Protein AF-A0A7K4EYG4-F1 (afdb_monomer_lite)

Secondary structure (DSSP, 8-state):
-HHHHHHHHHHHHHHHHHHHHHHHHHHHHHHHHHHHSTT-SSPPHHHHHH-HIIIII---S-S--

Radius of gyration: 21.92 Å; chains: 1; bounding box: 47×14×63 Å

Structure (mmCIF, N/CA/C/O backbone):
data_AF-A0A7K4EYG4-F1
#
_entry.id   AF-A0A7K4EYG4-F1
#
loop_
_atom_site.group_PDB
_atom_site.id
_atom_site.type_symbol
_atom_site.label_atom_id
_atom_site.label_alt_id
_atom_site.label_comp_id
_atom_site.label_asym_id
_atom_site.label_entity_id
_atom_site.label_seq_id
_atom_site.pdbx_PDB_ins_code
_atom_site.Cartn_x
_atom_site.Cartn_y
_atom_site.Cartn_z
_atom_site.occupancy
_atom_site.B_iso_or_equiv
_atom_site.auth_seq_id
_atom_site.auth_comp_id
_atom_site.auth_asym_id
_atom_site.auth_atom_id
_atom_site.pdbx_PDB_model_num
ATOM 1 N N . THR A 1 1 ? 28.955 3.746 -24.987 1.00 79.00 1 THR A N 1
ATOM 2 C CA . THR A 1 1 ? 28.795 2.899 -26.191 1.00 79.00 1 THR A CA 1
ATOM 3 C C . THR A 1 1 ? 27.310 2.716 -26.456 1.00 79.00 1 THR A C 1
ATOM 5 O O . THR A 1 1 ? 26.529 2.967 -25.544 1.00 79.00 1 THR A O 1
ATOM 8 N N . ALA A 1 2 ? 26.903 2.340 -27.674 1.00 78.62 2 ALA A N 1
ATOM 9 C CA . ALA A 1 2 ? 25.487 2.115 -28.002 1.00 78.62 2 ALA A CA 1
ATOM 10 C C . AL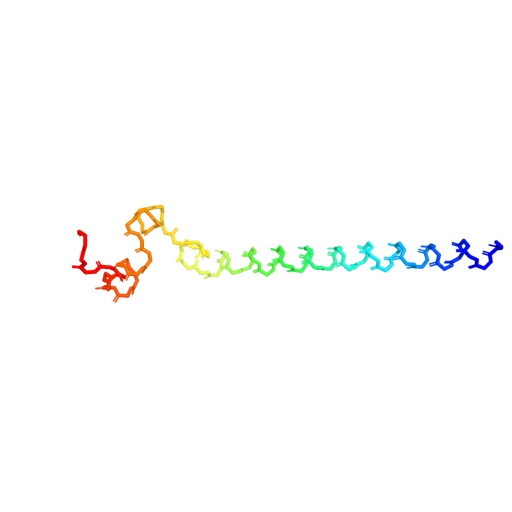A A 1 2 ? 24.828 1.090 -27.056 1.00 78.62 2 ALA A C 1
ATOM 12 O O . ALA A 1 2 ? 23.748 1.343 -26.534 1.00 78.62 2 ALA A O 1
ATOM 13 N N . GLU A 1 3 ? 25.562 0.030 -26.714 1.00 84.25 3 GLU A N 1
ATOM 14 C CA . GLU A 1 3 ? 25.151 -1.009 -25.756 1.00 84.25 3 GLU A CA 1
ATOM 15 C C . GLU A 1 3 ? 24.850 -0.460 -24.349 1.00 84.25 3 GLU A C 1
ATOM 17 O O . GLU A 1 3 ? 23.919 -0.898 -23.679 1.00 84.25 3 GLU A O 1
ATOM 22 N N . GLY A 1 4 ? 25.599 0.552 -23.891 1.00 86.00 4 GLY A N 1
ATOM 23 C CA . GLY A 1 4 ? 25.362 1.168 -22.582 1.00 86.00 4 GLY A CA 1
ATOM 24 C C . GLY A 1 4 ? 24.043 1.946 -22.509 1.00 86.00 4 GLY A C 1
ATOM 25 O O . GLY A 1 4 ? 23.393 1.949 -21.465 1.00 86.00 4 GLY A O 1
ATOM 26 N N . MET A 1 5 ? 23.629 2.584 -23.611 1.00 87.25 5 MET A N 1
ATOM 27 C CA . MET A 1 5 ? 22.349 3.304 -23.675 1.00 87.25 5 MET A CA 1
ATOM 28 C C . MET A 1 5 ? 21.163 2.333 -23.691 1.00 87.25 5 MET A C 1
ATOM 30 O O . MET A 1 5 ? 20.138 2.601 -23.069 1.00 87.25 5 MET A O 1
ATOM 34 N N . GLU A 1 6 ? 21.319 1.184 -24.349 1.00 90.38 6 GLU A N 1
ATOM 35 C CA . GLU A 1 6 ? 20.309 0.125 -24.386 1.00 90.38 6 GLU A CA 1
ATOM 36 C C . GLU A 1 6 ? 20.071 -0.483 -22.995 1.00 90.38 6 GLU A C 1
ATOM 38 O O . GLU A 1 6 ? 18.928 -0.573 -22.542 1.00 90.38 6 GLU A O 1
ATOM 43 N N . GLN A 1 7 ? 21.142 -0.786 -22.254 1.00 91.81 7 GLN A N 1
ATOM 44 C CA . GLN A 1 7 ? 21.031 -1.305 -20.888 1.00 91.81 7 GLN A CA 1
ATOM 45 C C . GL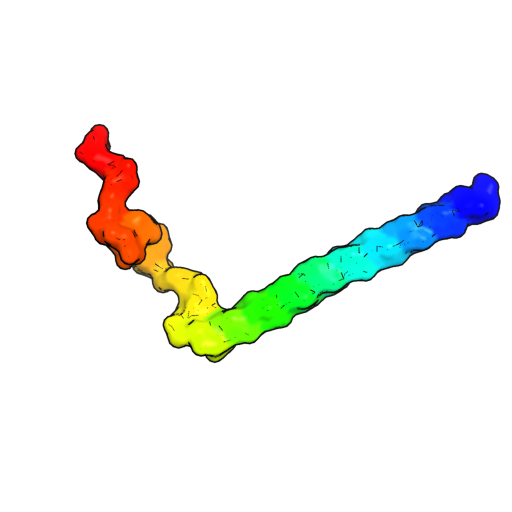N A 1 7 ? 20.336 -0.316 -19.936 1.00 91.81 7 GLN A C 1
ATOM 47 O O . GLN A 1 7 ? 19.532 -0.715 -19.084 1.00 91.81 7 GLN A O 1
ATOM 52 N N . GLN A 1 8 ? 20.623 0.983 -20.076 1.00 93.19 8 GLN A N 1
ATOM 53 C CA . GLN A 1 8 ? 19.945 2.031 -19.308 1.00 93.19 8 GLN A CA 1
ATOM 54 C C . GLN A 1 8 ? 18.450 2.089 -19.637 1.00 93.19 8 GLN A C 1
ATOM 56 O O . GLN A 1 8 ? 17.634 2.142 -18.717 1.00 93.19 8 GLN A O 1
ATOM 61 N N . ALA A 1 9 ? 18.079 2.018 -20.918 1.00 94.38 9 ALA A N 1
ATOM 62 C CA . ALA A 1 9 ? 16.681 2.022 -21.340 1.00 94.38 9 ALA A CA 1
ATOM 63 C C . ALA A 1 9 ? 15.904 0.827 -20.761 1.00 94.38 9 ALA A C 1
ATOM 65 O O . ALA A 1 9 ? 14.829 1.013 -20.189 1.00 94.38 9 ALA A O 1
ATOM 66 N N . ILE A 1 10 ? 16.473 -0.381 -20.822 1.00 96.31 10 ILE A N 1
ATOM 67 C CA . ILE A 1 10 ? 15.857 -1.593 -20.257 1.00 96.31 10 ILE A CA 1
ATOM 68 C C . ILE A 1 10 ? 15.657 -1.449 -18.744 1.00 96.31 10 ILE A C 1
ATOM 70 O O . ILE A 1 10 ? 14.588 -1.770 -18.223 1.00 96.31 10 ILE A O 1
ATOM 74 N N . SER A 1 11 ? 16.657 -0.920 -18.038 1.00 96.44 11 SER A N 1
ATOM 75 C CA . SER A 1 11 ? 16.588 -0.731 -16.584 1.00 96.44 11 SER A CA 1
ATOM 76 C C . SER A 1 11 ? 15.506 0.279 -16.188 1.00 96.44 11 SER A C 1
ATOM 78 O O . SER A 1 11 ? 14.756 0.042 -15.242 1.00 96.44 11 SER A O 1
ATOM 80 N N . ILE A 1 12 ? 15.376 1.379 -16.936 1.00 97.62 12 ILE A N 1
ATOM 81 C CA . ILE A 1 12 ? 14.335 2.392 -16.715 1.00 97.62 12 ILE A CA 1
ATOM 82 C C . ILE A 1 12 ? 12.942 1.802 -16.953 1.00 97.62 12 ILE A C 1
ATOM 84 O O . ILE A 1 12 ? 12.042 2.011 -16.141 1.00 97.62 12 ILE A O 1
ATOM 88 N N . ILE A 1 13 ? 12.764 1.036 -18.032 1.00 97.69 13 ILE A N 1
ATOM 89 C CA . ILE A 1 13 ? 11.492 0.368 -18.333 1.00 97.69 13 ILE A CA 1
ATOM 90 C C . ILE A 1 13 ? 11.145 -0.633 -17.228 1.00 97.69 13 ILE A C 1
ATOM 92 O O . ILE A 1 13 ? 10.020 -0.631 -16.730 1.00 97.69 13 ILE A O 1
ATOM 96 N N . GLY A 1 14 ? 12.110 -1.444 -16.789 1.00 97.81 14 GLY A N 1
ATOM 97 C CA . GLY A 1 14 ? 11.914 -2.387 -15.690 1.00 97.81 14 GLY A CA 1
ATOM 98 C C . GLY A 1 14 ? 11.507 -1.691 -14.390 1.00 97.81 14 GLY A C 1
ATOM 99 O O . GLY A 1 14 ? 10.561 -2.121 -13.725 1.00 97.81 14 GLY A O 1
ATOM 100 N N . ALA A 1 15 ? 12.159 -0.576 -14.053 1.00 97.75 15 ALA A N 1
ATOM 101 C CA . ALA A 1 15 ? 11.806 0.229 -12.887 1.00 97.75 15 ALA A CA 1
ATOM 102 C C . ALA A 1 15 ? 10.387 0.809 -13.003 1.00 97.75 15 ALA A C 1
ATOM 104 O O . ALA A 1 15 ? 9.600 0.697 -12.064 1.00 97.75 15 ALA A O 1
ATOM 105 N N . ALA A 1 16 ? 10.029 1.364 -14.163 1.00 97.88 16 ALA A N 1
ATOM 106 C CA . ALA A 1 16 ? 8.702 1.921 -14.408 1.00 97.88 16 ALA A CA 1
ATOM 107 C C . ALA A 1 16 ? 7.597 0.859 -14.296 1.00 97.88 16 ALA A C 1
ATOM 109 O O . ALA A 1 16 ? 6.574 1.104 -13.658 1.00 97.88 16 ALA A O 1
ATOM 110 N N . ILE A 1 17 ? 7.819 -0.338 -14.850 1.00 98.12 17 ILE A N 1
ATOM 111 C CA . ILE A 1 17 ? 6.889 -1.469 -14.725 1.00 98.12 17 ILE A CA 1
ATOM 112 C C . ILE A 1 17 ? 6.762 -1.900 -13.264 1.00 98.12 17 ILE A C 1
ATOM 114 O O . ILE A 1 17 ? 5.651 -2.118 -12.790 1.00 98.12 17 ILE A O 1
ATOM 118 N N . SER A 1 18 ? 7.876 -1.980 -12.535 1.00 98.06 18 SER A N 1
ATOM 119 C CA . SER A 1 18 ? 7.880 -2.379 -11.123 1.00 98.06 18 SER A CA 1
ATOM 120 C C . SER A 1 18 ? 7.081 -1.399 -10.263 1.00 98.06 18 SER A C 1
ATOM 122 O O . SER A 1 18 ? 6.252 -1.821 -9.460 1.00 98.06 18 SER A O 1
ATOM 124 N N . ILE A 1 19 ? 7.270 -0.092 -10.476 1.00 98.19 19 ILE A N 1
ATOM 125 C CA . ILE A 1 19 ? 6.495 0.961 -9.808 1.00 98.19 19 ILE A CA 1
ATOM 126 C C . ILE A 1 19 ? 5.017 0.848 -10.186 1.00 98.19 19 ILE A C 1
ATOM 128 O O . ILE A 1 19 ? 4.161 0.818 -9.304 1.00 98.19 19 ILE A O 1
ATOM 132 N N . GLY A 1 20 ? 4.711 0.744 -11.482 1.00 98.31 20 GLY A N 1
ATOM 133 C CA . GLY A 1 20 ? 3.338 0.640 -11.974 1.00 98.31 20 GLY A CA 1
ATOM 134 C C . GLY A 1 20 ? 2.605 -0.576 -11.410 1.00 98.31 20 GLY A C 1
ATOM 135 O O . GLY A 1 20 ? 1.461 -0.456 -10.979 1.00 98.31 20 GLY A O 1
ATOM 136 N N . TYR A 1 21 ? 3.274 -1.726 -11.341 1.00 97.94 21 TYR A N 1
ATOM 137 C CA . TYR A 1 21 ? 2.723 -2.943 -10.760 1.00 97.94 21 TYR A CA 1
ATOM 138 C C . TYR A 1 21 ? 2.540 -2.809 -9.247 1.00 97.94 21 TYR A C 1
ATOM 140 O O . TYR A 1 21 ? 1.436 -3.016 -8.751 1.00 97.94 21 TYR A O 1
ATOM 148 N N . ALA A 1 22 ? 3.586 -2.415 -8.513 1.00 97.94 22 ALA A N 1
ATOM 149 C CA . ALA A 1 22 ? 3.535 -2.318 -7.058 1.00 97.94 22 ALA A CA 1
ATOM 150 C C . ALA A 1 22 ? 2.457 -1.329 -6.597 1.00 97.94 22 ALA A C 1
ATOM 152 O O . ALA A 1 22 ? 1.633 -1.680 -5.756 1.00 97.94 22 ALA A O 1
ATOM 153 N N . PHE A 1 23 ? 2.397 -0.129 -7.180 1.00 98.00 23 PHE A N 1
ATOM 154 C CA . PHE A 1 23 ? 1.363 0.849 -6.839 1.00 98.00 23 PHE A CA 1
ATOM 155 C C . PHE A 1 23 ? -0.008 0.447 -7.378 1.00 98.00 23 PHE A C 1
ATOM 157 O O . PHE A 1 23 ? -0.985 0.478 -6.634 1.00 98.00 23 PHE A O 1
ATOM 164 N N . GLY A 1 24 ? -0.095 0.058 -8.651 1.00 98.25 24 GLY A N 1
ATOM 165 C CA . GLY A 1 24 ? -1.365 -0.251 -9.303 1.00 98.25 24 GLY A CA 1
ATOM 166 C C . GLY A 1 24 ? -2.083 -1.419 -8.638 1.00 98.25 24 GLY A C 1
ATOM 167 O O . GLY A 1 24 ? -3.236 -1.283 -8.229 1.00 98.25 24 GLY A O 1
ATOM 168 N N . VAL A 1 25 ? -1.388 -2.543 -8.458 1.00 98.06 25 VAL A N 1
ATOM 169 C CA . VAL A 1 25 ? -1.957 -3.737 -7.821 1.00 98.06 25 VAL A CA 1
ATOM 170 C C . VAL A 1 25 ? -2.288 -3.468 -6.356 1.00 98.06 25 VAL A C 1
ATOM 172 O O . VAL A 1 25 ? -3.382 -3.814 -5.919 1.00 98.06 25 VAL A O 1
ATOM 175 N N . THR A 1 26 ? -1.411 -2.788 -5.609 1.00 97.81 26 THR A N 1
ATOM 176 C CA . THR A 1 26 ? -1.684 -2.468 -4.197 1.00 97.81 26 THR A CA 1
ATOM 177 C C . THR A 1 26 ? -2.905 -1.564 -4.050 1.00 97.81 26 THR A C 1
ATOM 179 O O . THR A 1 26 ? -3.757 -1.840 -3.213 1.00 97.81 26 THR A O 1
ATOM 182 N N . ILE A 1 27 ? -3.061 -0.530 -4.884 1.00 97.62 27 ILE A N 1
ATOM 183 C CA . ILE A 1 27 ? -4.248 0.341 -4.850 1.00 97.62 27 ILE A CA 1
ATOM 184 C C . ILE A 1 27 ? -5.522 -0.457 -5.131 1.00 97.62 27 ILE A C 1
ATOM 186 O O . ILE A 1 27 ? -6.531 -0.245 -4.460 1.00 97.62 27 ILE A O 1
ATOM 190 N N . VAL A 1 28 ? -5.491 -1.368 -6.108 1.00 97.88 28 VAL A N 1
ATOM 191 C CA . VAL A 1 28 ? -6.641 -2.231 -6.408 1.00 97.88 28 VAL A CA 1
ATOM 192 C C . VAL A 1 28 ? -6.981 -3.107 -5.205 1.00 97.88 28 VAL A C 1
ATOM 194 O O . VAL A 1 28 ? -8.138 -3.128 -4.796 1.00 97.88 28 VAL A O 1
ATOM 197 N N . ILE A 1 29 ? -5.990 -3.769 -4.601 1.00 96.56 29 ILE A N 1
ATOM 198 C CA . ILE A 1 29 ? -6.189 -4.605 -3.409 1.00 96.56 29 ILE A CA 1
ATOM 199 C C . ILE A 1 29 ? -6.799 -3.783 -2.272 1.00 96.56 29 ILE A C 1
ATOM 201 O O . ILE A 1 29 ? -7.837 -4.164 -1.737 1.00 96.56 29 ILE A O 1
ATOM 205 N N . LEU A 1 30 ? -6.206 -2.632 -1.942 1.00 96.56 30 LEU A N 1
ATOM 206 C CA . LEU A 1 30 ? -6.678 -1.780 -0.851 1.00 96.56 30 LEU A CA 1
ATOM 207 C C . LEU A 1 30 ? -8.110 -1.290 -1.089 1.00 96.56 30 LEU A C 1
ATOM 209 O O . LEU A 1 30 ? -8.919 -1.326 -0.168 1.00 96.56 30 LEU A O 1
ATOM 213 N N . LYS A 1 31 ? -8.456 -0.894 -2.321 1.00 95.44 31 LYS A N 1
ATOM 214 C CA . LYS A 1 31 ? -9.828 -0.484 -2.662 1.00 95.44 31 LYS A CA 1
ATOM 215 C C . LYS A 1 31 ? -10.830 -1.627 -2.556 1.00 95.44 31 LYS A C 1
ATOM 217 O O . LYS A 1 31 ? -11.952 -1.404 -2.115 1.00 95.44 31 LYS A O 1
ATOM 222 N N . VAL A 1 32 ? -10.448 -2.834 -2.972 1.00 96.69 32 VAL A N 1
ATOM 223 C CA . VAL A 1 32 ? -11.311 -4.014 -2.838 1.00 96.69 32 VAL A CA 1
ATOM 2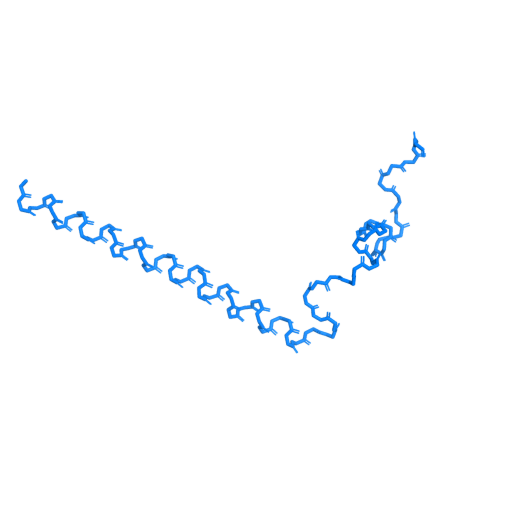24 C C . VAL A 1 32 ? -11.531 -4.341 -1.363 1.00 96.69 32 VAL A C 1
ATOM 226 O O . VAL A 1 32 ? -12.669 -4.560 -0.963 1.00 96.69 32 VAL A O 1
ATOM 229 N N . MET A 1 33 ? -10.478 -4.326 -0.545 1.00 95.75 33 MET A N 1
ATOM 230 C CA . MET A 1 33 ? -10.595 -4.555 0.897 1.00 95.75 33 MET A CA 1
ATOM 231 C C . MET A 1 33 ? -11.499 -3.513 1.562 1.00 95.75 33 MET A C 1
ATOM 233 O O . MET A 1 33 ? -12.393 -3.880 2.316 1.00 95.75 33 MET A O 1
ATOM 237 N N . ASP A 1 34 ? -11.324 -2.234 1.232 1.00 93.44 34 ASP A N 1
ATOM 238 C CA . ASP A 1 34 ? -12.139 -1.147 1.781 1.00 93.44 34 ASP A CA 1
ATOM 239 C C . ASP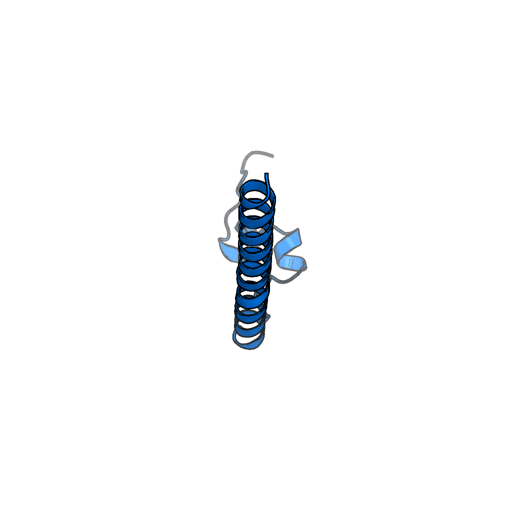 A 1 34 ? -13.626 -1.267 1.402 1.00 93.44 34 ASP A C 1
ATOM 241 O O . ASP A 1 34 ? -14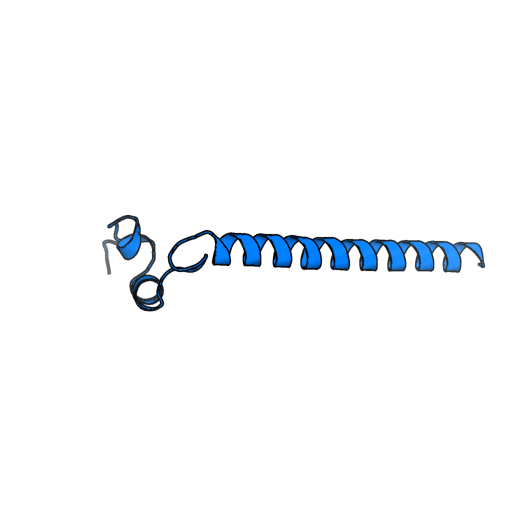.503 -0.978 2.209 1.00 93.44 34 ASP A O 1
ATOM 245 N N . ALA A 1 35 ? -13.923 -1.759 0.195 1.00 93.62 35 ALA A N 1
ATOM 246 C CA . ALA A 1 35 ? -15.295 -1.984 -0.257 1.00 93.62 35 ALA A CA 1
ATOM 247 C C . ALA A 1 35 ? -15.949 -3.244 0.342 1.00 93.62 35 ALA A C 1
ATOM 249 O O . ALA A 1 35 ? -17.173 -3.300 0.460 1.00 93.62 35 ALA A O 1
ATOM 250 N N . VAL A 1 36 ? -15.159 -4.273 0.668 1.00 95.50 36 VAL A N 1
ATOM 251 C CA . VAL A 1 36 ? -15.659 -5.562 1.178 1.00 95.50 36 VAL A CA 1
ATOM 252 C C . VAL A 1 36 ? -15.827 -5.552 2.700 1.00 95.50 36 VAL A C 1
ATOM 254 O O . VAL A 1 36 ? -16.766 -6.170 3.204 1.00 95.50 36 VAL A O 1
ATOM 257 N N . TRP A 1 37 ? -14.950 -4.871 3.446 1.00 91.44 37 TRP A N 1
ATOM 258 C CA . TRP A 1 37 ? -15.022 -4.841 4.909 1.00 91.44 37 TRP A CA 1
ATOM 259 C C . TRP A 1 37 ? -16.022 -3.793 5.422 1.00 91.44 37 TRP A C 1
ATOM 261 O O . TRP A 1 37 ? -15.945 -2.621 5.046 1.00 91.44 37 TRP A O 1
ATOM 271 N N . PRO A 1 38 ? -16.946 -4.166 6.328 1.00 80.19 38 PRO A N 1
ATOM 272 C CA . PRO A 1 38 ? -17.865 -3.211 6.933 1.00 80.19 38 PRO A CA 1
ATOM 273 C C . PRO A 1 38 ? -17.092 -2.240 7.835 1.00 80.19 38 PRO A C 1
ATOM 275 O O . PRO A 1 38 ? -16.534 -2.643 8.851 1.00 80.19 38 PRO A O 1
ATOM 278 N N . GLY A 1 39 ? -17.072 -0.960 7.453 1.00 83.38 39 GLY A N 1
ATOM 279 C CA . GLY A 1 39 ? -16.296 0.085 8.134 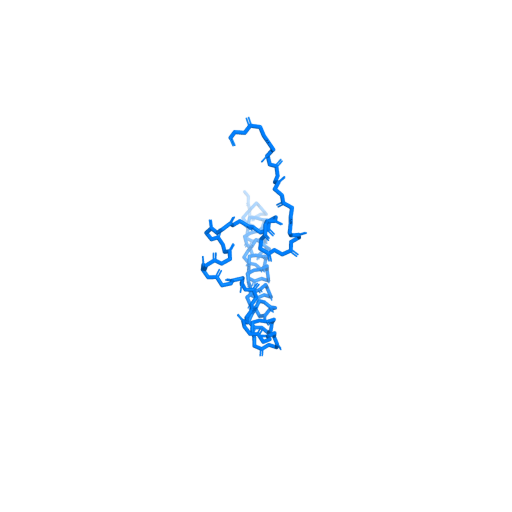1.00 83.38 39 GLY A CA 1
ATOM 280 C C . GLY A 1 39 ? -14.965 0.434 7.459 1.00 83.38 39 GLY A C 1
ATOM 281 O O . GLY A 1 39 ? -14.302 1.363 7.910 1.00 83.38 39 GLY A O 1
ATOM 282 N N . GLY A 1 40 ? -14.617 -0.241 6.358 1.00 89.06 40 GLY A N 1
ATOM 283 C CA . GLY A 1 40 ? -13.380 -0.013 5.617 1.00 89.06 40 GLY A CA 1
ATOM 284 C C . GLY A 1 40 ? -12.169 -0.734 6.211 1.00 89.06 40 GLY A C 1
ATOM 285 O O . GLY A 1 40 ? -12.276 -1.508 7.162 1.00 89.06 40 GLY A O 1
ATOM 286 N N . ILE A 1 41 ? -10.994 -0.501 5.622 1.00 90.38 41 ILE A N 1
ATOM 287 C CA . ILE A 1 41 ? -9.739 -1.144 6.065 1.00 90.38 41 ILE A CA 1
ATOM 288 C C . ILE A 1 41 ? -9.115 -0.472 7.302 1.00 90.38 41 ILE A C 1
ATOM 290 O O . ILE A 1 41 ? -8.315 -1.088 8.007 1.00 90.38 41 ILE A O 1
ATOM 294 N N . ARG A 1 42 ? -9.443 0.799 7.566 1.00 91.25 42 ARG A N 1
ATOM 295 C CA . ARG A 1 42 ? -8.920 1.552 8.717 1.00 91.25 42 ARG A CA 1
ATOM 296 C C . ARG A 1 42 ? -9.889 1.486 9.892 1.00 91.25 42 ARG A C 1
ATOM 298 O O . ARG A 1 42 ? -11.100 1.498 9.703 1.00 91.25 42 ARG A O 1
ATOM 305 N N . VAL A 1 43 ? -9.334 1.473 11.103 1.00 89.81 43 VAL A N 1
ATOM 306 C CA . VAL A 1 43 ? -10.106 1.632 12.343 1.00 89.81 43 VAL A CA 1
ATOM 307 C C . VAL A 1 43 ? -10.758 3.012 12.406 1.00 89.81 43 VAL A C 1
ATOM 309 O O . VAL A 1 43 ? -10.355 3.942 11.701 1.00 89.81 43 VAL A O 1
ATOM 312 N N . THR A 1 44 ? -11.770 3.163 13.257 1.00 89.06 44 THR A N 1
ATOM 313 C CA . THR A 1 44 ? -12.412 4.468 13.428 1.00 89.06 44 THR A CA 1
ATOM 314 C C . THR A 1 44 ? -11.437 5.475 14.061 1.00 89.06 44 THR A C 1
ATOM 316 O O . THR A 1 44 ? -10.590 5.079 14.864 1.00 89.06 44 THR A O 1
ATOM 319 N N . PRO A 1 45 ? -11.564 6.792 13.792 1.00 89.06 45 PRO A N 1
ATOM 320 C CA . PRO A 1 45 ? -10.665 7.800 14.369 1.00 89.06 45 PRO A CA 1
ATOM 321 C C . PRO A 1 45 ? -10.618 7.773 15.901 1.00 89.06 45 PRO A C 1
ATOM 323 O O . PRO A 1 45 ? -9.582 8.026 16.505 1.00 89.06 45 PRO A O 1
ATOM 326 N N . LYS A 1 46 ? -11.744 7.420 16.531 1.00 86.50 46 LYS A N 1
ATOM 327 C CA . LYS A 1 46 ? -11.844 7.275 17.984 1.00 86.50 46 LYS A CA 1
ATOM 328 C C . LYS A 1 46 ? -11.004 6.102 18.501 1.00 86.50 46 LYS A C 1
ATOM 330 O O . LYS A 1 46 ? -10.364 6.226 19.536 1.00 86.50 46 LYS A O 1
ATOM 335 N N . GLU A 1 47 ? -11.026 4.962 17.814 1.00 85.75 47 GLU A N 1
ATOM 336 C CA . GLU A 1 47 ? -10.210 3.796 18.181 1.00 85.75 47 GLU A CA 1
ATOM 337 C C . GLU A 1 47 ? -8.719 4.055 17.932 1.00 85.75 47 GLU A C 1
ATOM 339 O O . GLU A 1 47 ? -7.885 3.614 18.718 1.00 85.75 47 GLU A O 1
ATOM 344 N N . GLU A 1 48 ? -8.385 4.816 16.885 1.00 87.50 48 GLU A N 1
ATOM 345 C CA . GLU A 1 48 ? -7.012 5.249 16.597 1.00 87.50 48 GLU A CA 1
ATOM 346 C C . GLU A 1 48 ? -6.462 6.174 17.700 1.00 87.50 48 GLU A C 1
ATOM 348 O O . GLU A 1 48 ? -5.321 6.002 18.120 1.00 87.50 48 GLU A O 1
ATOM 353 N N . GLU A 1 49 ? -7.280 7.095 18.226 1.00 87.56 49 GLU A N 1
ATOM 354 C CA . GLU A 1 49 ? -6.903 8.015 19.315 1.00 87.56 49 GLU A CA 1
ATOM 355 C C . GLU A 1 49 ? -6.722 7.306 20.668 1.00 87.56 49 GLU A C 1
ATOM 357 O O . GLU A 1 49 ? -5.815 7.634 21.431 1.00 87.56 49 GLU A O 1
ATOM 362 N N . ILE A 1 50 ? -7.571 6.318 20.965 1.00 86.62 50 ILE A N 1
ATOM 363 C CA . ILE A 1 50 ? -7.507 5.533 22.208 1.00 86.62 50 ILE A CA 1
ATOM 364 C C . ILE A 1 50 ? -6.321 4.545 22.196 1.00 86.62 50 ILE A C 1
ATOM 366 O O . ILE A 1 50 ? -5.816 4.172 23.256 1.00 86.62 50 ILE A O 1
ATOM 370 N N . GLY A 1 51 ? -5.866 4.143 21.006 1.00 85.62 51 GLY A N 1
ATOM 371 C CA . GLY A 1 51 ? -4.809 3.158 20.791 1.00 85.62 51 GLY A CA 1
ATOM 372 C C . GLY A 1 51 ? -5.367 1.757 20.537 1.00 85.62 51 GLY A C 1
ATOM 373 O O . GLY A 1 51 ? -6.277 1.296 21.230 1.00 85.62 51 GLY A O 1
ATOM 374 N N . LEU A 1 52 ? -4.801 1.055 19.547 1.00 87.38 52 LEU A N 1
ATOM 375 C CA . LEU A 1 52 ? -5.304 -0.252 19.099 1.00 87.38 52 LEU A CA 1
ATOM 376 C C . LEU A 1 52 ? -5.176 -1.344 20.166 1.00 87.38 52 LEU A C 1
ATOM 378 O O . LEU A 1 52 ? -6.006 -2.253 20.206 1.00 87.38 52 LEU A O 1
ATOM 382 N N . ASP A 1 53 ? -4.187 -1.244 21.053 1.00 86.50 53 ASP A N 1
ATOM 383 C CA . ASP A 1 53 ? -4.027 -2.196 22.155 1.00 86.50 53 ASP A CA 1
ATOM 384 C C . ASP A 1 53 ? -5.243 -2.142 23.085 1.00 86.50 53 ASP A C 1
ATOM 386 O O . ASP A 1 53 ? -5.843 -3.170 23.401 1.00 86.50 53 ASP A O 1
ATOM 390 N N . LEU A 1 54 ? -5.710 -0.936 23.423 1.00 80.88 54 LEU A N 1
ATOM 391 C CA . LEU A 1 54 ? -6.880 -0.775 24.279 1.00 80.88 54 LEU A CA 1
ATOM 392 C C . LEU A 1 54 ? -8.191 -0.973 23.504 1.00 80.88 54 LEU A C 1
ATOM 394 O O . LEU A 1 54 ? -9.126 -1.569 24.034 1.00 80.88 54 LEU A O 1
ATOM 398 N N . ALA A 1 55 ? -8.264 -0.496 22.259 1.00 80.06 55 ALA A N 1
ATOM 399 C CA . ALA A 1 55 ? -9.479 -0.533 21.447 1.00 80.06 55 ALA A CA 1
ATOM 400 C C . ALA A 1 55 ? -9.808 -1.929 20.887 1.00 80.06 55 ALA A C 1
ATOM 402 O O . ALA A 1 55 ? -10.980 -2.292 20.829 1.00 80.06 55 ALA A O 1
ATOM 403 N N . GLN A 1 56 ? -8.802 -2.711 20.481 1.00 81.50 56 GLN A N 1
ATOM 404 C CA . GLN A 1 56 ? -9.002 -4.017 19.839 1.00 81.50 56 GLN A CA 1
ATOM 405 C C . GLN A 1 56 ? -8.609 -5.203 20.723 1.00 81.50 56 GLN A C 1
ATOM 407 O O . GLN A 1 56 ? -9.218 -6.264 20.602 1.00 81.50 56 GLN A O 1
ATOM 412 N N . HIS A 1 57 ? -7.629 -5.037 21.615 1.00 84.75 57 HIS A N 1
ATOM 413 C CA . HIS A 1 57 ? -7.129 -6.125 22.466 1.00 84.75 57 HIS A CA 1
ATOM 414 C C . HIS A 1 57 ? -7.557 -5.976 23.934 1.00 84.75 57 HIS A C 1
ATOM 416 O O . HIS A 1 57 ? -7.478 -6.936 24.694 1.00 84.75 57 HIS A O 1
ATOM 422 N N . GLY A 1 58 ? -8.076 -4.807 24.336 1.00 77.88 58 GLY A N 1
ATOM 423 C CA . GLY A 1 58 ? -8.474 -4.531 25.719 1.00 77.88 58 GLY A CA 1
ATOM 424 C C . GLY A 1 58 ? -7.290 -4.457 26.689 1.00 77.88 58 GLY A C 1
ATOM 425 O O . GLY A 1 58 ? -7.486 -4.492 27.904 1.00 77.88 58 GLY A O 1
ATOM 426 N N . GLU A 1 59 ? -6.070 -4.348 26.164 1.00 76.00 59 GLU A N 1
ATOM 427 C CA . GLU A 1 59 ? -4.831 -4.346 26.929 1.00 76.00 59 GLU A CA 1
ATOM 428 C C . GLU A 1 59 ? -4.227 -2.939 26.958 1.00 76.00 59 GLU A C 1
ATOM 430 O O . GLU A 1 59 ? -4.285 -2.180 25.993 1.00 76.00 59 GLU A O 1
ATOM 435 N N . ARG A 1 60 ? -3.632 -2.565 28.094 1.00 71.56 60 ARG A N 1
ATOM 436 C CA . ARG A 1 60 ? -2.792 -1.367 28.175 1.00 71.56 60 ARG A CA 1
ATOM 437 C C . ARG A 1 60 ? -1.352 -1.786 27.914 1.00 71.56 60 ARG A C 1
ATOM 439 O O . ARG A 1 60 ? -0.802 -2.543 28.708 1.00 71.56 60 ARG A O 1
ATOM 446 N N . ALA A 1 61 ? -0.737 -1.263 26.853 1.00 69.44 61 ALA A N 1
ATOM 447 C CA . ALA A 1 61 ? 0.668 -1.539 26.530 1.00 69.44 61 ALA A CA 1
ATOM 448 C C . ALA A 1 61 ? 1.636 -1.124 27.651 1.00 69.44 61 ALA A C 1
ATOM 450 O O . ALA A 1 61 ? 2.675 -1.753 27.849 1.00 69.44 61 ALA A O 1
ATOM 451 N N . TYR A 1 62 ? 1.271 -0.089 28.415 1.00 70.25 62 TYR A N 1
ATOM 452 C CA . TYR A 1 62 ? 2.043 0.409 29.545 1.00 70.25 62 TYR A CA 1
ATOM 453 C C . TYR A 1 62 ? 1.159 0.493 30.789 1.00 70.25 62 TYR A C 1
ATOM 455 O O . TYR A 1 62 ? 0.093 1.107 30.783 1.00 70.25 62 TYR A O 1
ATOM 463 N N . VAL A 1 63 ? 1.608 -0.164 31.859 1.00 67.25 63 VAL A N 1
ATOM 464 C CA . VAL A 1 63 ? 0.885 -0.279 33.139 1.00 67.25 63 VAL A CA 1
ATOM 465 C C . VAL A 1 63 ? 1.435 0.693 34.198 1.00 67.25 63 VAL A C 1
ATOM 467 O O . VAL A 1 63 ? 0.866 0.796 35.278 1.00 67.25 63 VAL A O 1
ATOM 470 N N . ASN A 1 64 ? 2.535 1.396 33.896 1.00 59.53 64 ASN A N 1
ATOM 471 C CA . ASN A 1 64 ? 3.351 2.142 34.865 1.00 59.53 64 ASN A CA 1
ATOM 472 C C . ASN A 1 64 ? 3.571 3.630 34.509 1.00 59.53 64 ASN A C 1
ATOM 474 O O . ASN A 1 64 ? 4.612 4.180 34.864 1.00 59.53 64 ASN A O 1
ATOM 478 N N . GLU A 1 65 ? 2.616 4.281 33.844 1.00 52.81 65 GLU A N 1
ATOM 479 C CA . GLU A 1 65 ? 2.532 5.753 33.782 1.00 52.81 65 GLU A CA 1
ATOM 480 C C . GLU A 1 65 ? 1.136 6.223 34.206 1.00 52.81 65 GLU A C 1
ATOM 482 O O . GLU A 1 65 ? 0.146 5.559 33.811 1.00 52.81 65 GLU A O 1
#

pLDDT: mean 88.69, std 9.98, range [52.81, 98.31]

Sequence (65 aa):
TAEGMEQQAISIIGAAISIGYAFGVTIVILKVMDAVWPGGIRVTPKEEEIGLDLAQHGERAYVNE

Foldseek 3Di:
DVVVVVVVVVVVVVVVVVVCCVVVVVVVVQVVQQVPDDVGPDDDPVCVVVDVCCSPVVDDPDPDD